Protein AF-A0A7S0A0I7-F1 (afdb_monomer_lite)

Foldseek 3Di:
DQCVVQLCCVPVVVQQAGEAEDAPVCQVNNVVSCVVSVNPNHYDYDYDQQLDADDVVVPADLEDEAEACQDDDPDPVRLVSNQVRVCNRQDFADNYEYEYEHECPDVVSVCCCVPPHPVQAPEPEDEPEPDDPDDDDDDDDDDDDDDDDDDDPHGYYYYYYYYDDDD

pLDDT: mean 80.56, std 23.1, range [27.84, 98.62]

Organism: NCBI:txid73915

Structure (mmCIF, N/CA/C/O backbone):
data_AF-A0A7S0A0I7-F1
#
_entry.id   AF-A0A7S0A0I7-F1
#
loop_
_atom_site.group_PDB
_atom_site.id
_atom_site.type_symbol
_atom_site.label_atom_id
_atom_site.label_alt_id
_atom_site.label_comp_id
_atom_site.label_asym_id
_atom_site.label_entity_id
_atom_site.label_seq_id
_atom_site.pdbx_PDB_ins_code
_atom_site.Cartn_x
_atom_site.Cartn_y
_atom_site.Cartn_z
_atom_site.occupancy
_atom_site.B_iso_or_equiv
_atom_site.auth_seq_id
_atom_site.auth_comp_id
_atom_site.auth_asym_id
_atom_site.auth_atom_id
_atom_site.pdbx_PDB_model_num
ATOM 1 N N . GLY A 1 1 ? -3.155 8.304 -3.159 1.00 92.81 1 GLY A N 1
ATOM 2 C CA . GLY A 1 1 ? -4.302 7.811 -3.929 1.00 92.81 1 GLY A CA 1
ATOM 3 C C . GLY A 1 1 ? -5.582 8.142 -3.191 1.00 92.81 1 GLY A C 1
ATOM 4 O O . GLY A 1 1 ? -5.546 8.873 -2.211 1.00 92.81 1 GLY A O 1
ATOM 5 N N . LEU A 1 2 ? -6.719 7.611 -3.648 1.00 97.06 2 LEU A N 1
ATOM 6 C CA . LEU A 1 2 ? -8.033 7.872 -3.034 1.00 97.06 2 LEU A CA 1
ATOM 7 C C . LEU A 1 2 ? -8.319 7.023 -1.782 1.00 97.06 2 LEU A C 1
ATOM 9 O O . LEU A 1 2 ? -9.281 7.292 -1.070 1.00 97.06 2 LEU A O 1
ATOM 13 N N . GLY A 1 3 ? -7.521 5.984 -1.524 1.00 97.19 3 GLY A N 1
ATOM 14 C CA . GLY A 1 3 ? -7.709 5.086 -0.380 1.00 97.19 3 GLY A CA 1
ATOM 15 C C . GLY A 1 3 ? -8.785 4.008 -0.564 1.00 97.19 3 GLY A C 1
ATOM 16 O O . GLY A 1 3 ? -9.065 3.276 0.378 1.00 97.19 3 GLY A O 1
ATOM 17 N N . VAL A 1 4 ? -9.357 3.866 -1.767 1.00 97.50 4 VAL A N 1
ATOM 18 C CA . VAL A 1 4 ? -10.472 2.942 -2.070 1.00 97.50 4 VAL A CA 1
ATOM 19 C C . VAL A 1 4 ? -10.198 1.514 -1.595 1.00 97.50 4 VAL A C 1
ATOM 21 O O . VAL A 1 4 ? -11.047 0.913 -0.949 1.00 97.50 4 VAL A O 1
ATOM 24 N N . VAL A 1 5 ? -9.003 0.984 -1.862 1.00 97.25 5 VAL A N 1
ATOM 25 C CA . VAL A 1 5 ? -8.638 -0.400 -1.519 1.00 97.25 5 VAL A CA 1
ATOM 26 C C . VAL A 1 5 ? -8.537 -0.602 -0.003 1.00 97.25 5 VAL A C 1
ATOM 28 O O . VAL A 1 5 ? -9.062 -1.579 0.523 1.00 97.25 5 VAL A O 1
ATOM 31 N N . GLY A 1 6 ? -7.938 0.349 0.721 1.00 98.06 6 GLY A N 1
ATOM 32 C CA . GLY A 1 6 ? -7.877 0.307 2.186 1.00 98.06 6 GLY A CA 1
ATOM 33 C C . GLY A 1 6 ? -9.255 0.463 2.837 1.00 98.06 6 GLY A C 1
ATOM 34 O O . GLY A 1 6 ? -9.577 -0.247 3.787 1.00 98.06 6 GLY A O 1
ATOM 35 N N . ILE A 1 7 ? -10.105 1.336 2.287 1.00 98.25 7 ILE A N 1
ATOM 36 C CA . ILE A 1 7 ? -11.500 1.503 2.724 1.00 98.25 7 ILE A CA 1
ATOM 37 C C . ILE A 1 7 ? -12.293 0.212 2.488 1.00 98.25 7 ILE A C 1
ATOM 39 O O . ILE A 1 7 ? -12.997 -0.250 3.384 1.00 98.25 7 ILE A O 1
ATOM 43 N N . ALA A 1 8 ? -12.144 -0.420 1.322 1.00 97.75 8 ALA A N 1
ATOM 44 C CA . ALA A 1 8 ? -12.784 -1.699 1.027 1.00 97.75 8 ALA A CA 1
ATOM 45 C C . ALA A 1 8 ? -12.320 -2.807 1.987 1.00 97.75 8 ALA A C 1
ATOM 47 O O . ALA A 1 8 ? -13.143 -3.592 2.458 1.00 97.75 8 ALA A O 1
ATOM 48 N N . ALA A 1 9 ? -11.035 -2.841 2.347 1.00 97.38 9 ALA A N 1
ATOM 49 C CA . ALA A 1 9 ? -10.517 -3.780 3.339 1.00 97.38 9 ALA A CA 1
ATOM 50 C C . ALA A 1 9 ? -11.118 -3.555 4.738 1.00 97.38 9 ALA A C 1
ATOM 52 O O . ALA A 1 9 ? -11.438 -4.523 5.429 1.00 97.38 9 ALA A O 1
ATOM 53 N N . ALA A 1 10 ? -11.336 -2.301 5.142 1.00 97.56 10 ALA A N 1
ATOM 54 C CA . ALA A 1 10 ? -12.012 -1.987 6.400 1.00 97.56 10 ALA A CA 1
ATOM 55 C C . ALA A 1 10 ? -13.486 -2.427 6.390 1.00 97.56 10 ALA A C 1
ATOM 57 O O . ALA A 1 10 ? -13.952 -3.053 7.340 1.00 97.56 10 ALA A O 1
ATOM 58 N N . VAL A 1 11 ? -14.214 -2.141 5.306 1.00 96.38 11 VAL A N 1
ATOM 59 C CA . VAL A 1 11 ? -15.662 -2.393 5.215 1.00 96.38 11 VAL A CA 1
ATOM 60 C C . VAL A 1 11 ? -15.973 -3.857 4.903 1.00 96.38 11 VAL A C 1
ATOM 62 O O . VAL A 1 11 ? -16.652 -4.534 5.673 1.00 96.38 11 VAL A O 1
ATOM 65 N N . ALA A 1 12 ? -15.494 -4.354 3.763 1.00 94.44 12 ALA A N 1
ATOM 66 C CA . ALA A 1 12 ? -15.811 -5.689 3.263 1.00 94.44 12 ALA A CA 1
ATOM 67 C C . ALA A 1 12 ? -14.875 -6.750 3.851 1.00 94.44 12 ALA A C 1
ATOM 69 O O . ALA A 1 12 ? -15.328 -7.820 4.256 1.00 94.44 12 ALA A O 1
ATOM 70 N N . GLY A 1 13 ? -13.582 -6.428 3.951 1.00 89.44 13 GLY A N 1
ATOM 71 C CA . GLY A 1 13 ? -12.575 -7.311 4.546 1.00 89.44 13 GLY A CA 1
ATOM 72 C C . GLY A 1 13 ? -12.646 -7.400 6.073 1.00 89.44 13 GLY A C 1
ATOM 73 O O . GLY A 1 13 ? -12.005 -8.272 6.654 1.00 89.44 13 GLY A O 1
ATOM 74 N N . ARG A 1 14 ? -13.430 -6.523 6.725 1.00 93.62 14 ARG A N 1
ATOM 75 C CA . ARG A 1 14 ? -13.570 -6.426 8.190 1.00 93.62 14 ARG A CA 1
ATOM 76 C C . ARG A 1 14 ? -12.221 -6.310 8.907 1.00 93.62 14 ARG A C 1
ATOM 78 O O . ARG A 1 14 ? -12.039 -6.867 9.991 1.00 93.62 14 ARG A O 1
ATOM 85 N N . ALA A 1 15 ? -11.267 -5.606 8.297 1.00 96.38 15 ALA A N 1
ATOM 86 C CA . ALA A 1 15 ? -9.969 -5.364 8.908 1.00 96.38 15 ALA A CA 1
ATOM 87 C C . ALA A 1 15 ? -10.141 -4.638 10.253 1.00 96.38 15 ALA A C 1
ATOM 89 O O . ALA A 1 15 ? -10.858 -3.643 10.343 1.00 96.38 15 ALA A O 1
ATOM 90 N N . ALA A 1 16 ? -9.471 -5.132 11.298 1.00 95.81 16 ALA A N 1
ATOM 91 C CA . ALA A 1 16 ? -9.554 -4.548 12.638 1.00 95.81 16 ALA A CA 1
ATOM 92 C C . ALA A 1 16 ? -8.961 -3.129 12.697 1.00 95.81 16 ALA A C 1
ATOM 94 O O . ALA A 1 16 ? -9.440 -2.283 13.450 1.00 95.81 16 ALA A O 1
ATOM 95 N N . SER A 1 17 ? -7.928 -2.870 11.894 1.00 97.81 17 SER A N 1
ATOM 96 C CA . SER A 1 17 ? -7.325 -1.555 11.703 1.00 97.81 17 SER A CA 1
ATOM 97 C C . SER A 1 17 ? -6.719 -1.447 10.304 1.00 97.81 17 SER A C 1
ATOM 99 O O . SER A 1 17 ? -6.288 -2.444 9.722 1.00 97.81 17 SER A O 1
ATOM 101 N N . VAL A 1 18 ? -6.697 -0.233 9.751 1.00 98.44 18 VAL A N 1
ATOM 102 C CA . VAL A 1 18 ? -6.109 0.057 8.437 1.00 98.44 18 VAL A CA 1
ATOM 103 C C . VAL A 1 18 ? -5.302 1.348 8.507 1.00 98.44 18 VAL A C 1
ATOM 105 O O . VAL A 1 18 ? -5.794 2.383 8.958 1.00 98.44 18 VAL A O 1
ATOM 108 N N . VAL A 1 19 ? -4.069 1.293 8.008 1.00 98.50 19 VAL A N 1
ATOM 109 C CA . VAL A 1 19 ? -3.233 2.472 7.772 1.00 98.50 19 VAL A CA 1
ATOM 110 C C . VAL A 1 19 ? -3.232 2.737 6.273 1.00 98.50 19 VAL A C 1
ATOM 112 O O . VAL A 1 19 ? -2.711 1.937 5.500 1.00 98.50 19 VAL A O 1
ATOM 115 N N . LEU A 1 20 ? -3.863 3.831 5.855 1.00 98.50 20 LEU A N 1
ATOM 116 C CA . LEU A 1 20 ? -3.852 4.271 4.466 1.00 98.50 20 LEU A CA 1
ATOM 117 C C . LEU A 1 20 ? -2.670 5.210 4.273 1.00 98.50 20 LEU A C 1
ATOM 119 O O . LEU A 1 20 ? -2.606 6.250 4.928 1.00 98.50 20 LEU A O 1
ATOM 123 N N . THR A 1 21 ? -1.759 4.845 3.376 1.00 98.50 21 THR A N 1
ATOM 124 C CA . THR A 1 21 ? -0.542 5.615 3.139 1.00 98.50 21 THR A CA 1
ATOM 125 C C . THR A 1 21 ? -0.496 6.207 1.744 1.00 98.50 21 THR A C 1
ATOM 127 O O . THR A 1 21 ? -0.993 5.621 0.781 1.00 98.50 21 THR A O 1
ATOM 130 N N . ASP A 1 22 ? 0.081 7.401 1.657 1.00 97.62 22 ASP A N 1
ATOM 131 C CA . ASP A 1 22 ? 0.508 8.029 0.412 1.00 97.62 22 ASP A CA 1
ATOM 132 C C . ASP A 1 22 ? 1.441 9.216 0.727 1.00 97.62 22 ASP A C 1
ATOM 134 O O . ASP A 1 22 ? 1.864 9.388 1.874 1.00 97.62 22 ASP A O 1
ATOM 138 N N . LYS A 1 23 ? 1.750 10.051 -0.268 1.00 95.56 23 LYS A N 1
ATOM 139 C CA . LYS A 1 23 ? 2.513 11.288 -0.081 1.00 95.56 23 LYS A CA 1
ATOM 140 C C . LYS A 1 23 ? 1.746 12.316 0.759 1.00 95.56 23 LYS A C 1
ATOM 142 O O . LYS A 1 23 ? 0.521 12.246 0.892 1.00 95.56 23 LYS A O 1
ATOM 147 N N . GLU A 1 24 ? 2.469 13.294 1.300 1.00 96.94 24 GLU A N 1
ATOM 148 C CA . GLU A 1 24 ? 1.912 14.325 2.187 1.00 96.94 24 GLU A CA 1
ATOM 149 C C . GLU A 1 24 ? 0.754 15.097 1.529 1.00 96.94 24 GLU A C 1
ATOM 151 O O . GLU A 1 24 ? -0.281 15.335 2.152 1.00 96.94 24 GLU A O 1
ATOM 156 N N . GLU A 1 25 ? 0.861 15.415 0.235 1.00 97.38 25 GLU A N 1
ATOM 157 C CA . GLU A 1 25 ? -0.176 16.146 -0.500 1.00 97.38 25 GLU A CA 1
ATOM 158 C C . GLU A 1 25 ? -1.519 15.401 -0.587 1.00 97.38 25 GLU A C 1
ATOM 160 O O . GLU A 1 25 ? -2.565 16.021 -0.790 1.00 97.38 25 GLU A O 1
ATOM 165 N N . MET A 1 26 ? -1.518 14.079 -0.396 1.00 97.94 26 MET A N 1
ATOM 166 C CA . MET A 1 26 ? -2.721 13.249 -0.454 1.00 97.94 26 MET A CA 1
ATOM 167 C C . MET A 1 26 ? -3.411 13.094 0.905 1.00 97.94 26 MET A C 1
ATOM 169 O O . MET A 1 26 ? -4.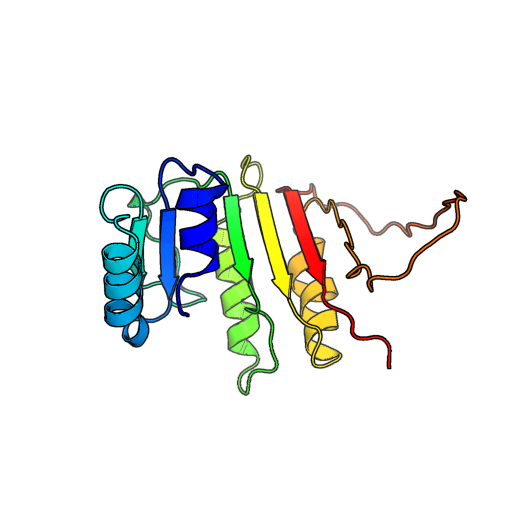556 12.637 0.956 1.00 97.94 26 MET A O 1
ATOM 173 N N . GLN A 1 27 ? -2.767 13.496 2.004 1.00 98.12 27 GLN A N 1
ATOM 174 C CA . GLN A 1 27 ? -3.296 13.308 3.357 1.00 98.12 27 GLN A CA 1
ATOM 175 C C . GLN A 1 27 ? -4.657 13.983 3.590 1.00 98.12 27 GLN A C 1
ATOM 177 O O . GLN A 1 27 ? -5.539 13.332 4.160 1.00 98.12 27 GLN A O 1
ATOM 182 N N . PRO A 1 28 ? -4.916 15.230 3.131 1.00 98.25 28 PRO A N 1
ATOM 183 C CA . PRO A 1 28 ? -6.240 15.839 3.276 1.00 98.25 28 PRO A CA 1
ATOM 184 C C . PRO A 1 28 ? -7.343 15.022 2.591 1.00 98.25 28 PRO A C 1
ATOM 186 O O . PRO A 1 28 ? -8.437 14.872 3.136 1.00 98.25 28 PRO A O 1
ATOM 189 N N . LEU A 1 29 ? -7.047 14.448 1.421 1.00 98.38 29 LEU A N 1
ATOM 190 C CA . LEU A 1 29 ? -8.002 13.649 0.658 1.00 98.38 29 LEU A CA 1
ATOM 191 C C . LEU A 1 29 ? -8.269 12.293 1.318 1.00 98.38 29 LEU A C 1
ATOM 193 O O . LEU A 1 29 ? -9.423 11.883 1.425 1.00 98.38 29 LEU A O 1
ATOM 197 N N . LEU A 1 30 ? -7.223 11.615 1.800 1.00 98.56 30 LEU A N 1
ATOM 198 C CA . LEU A 1 30 ? -7.365 10.352 2.526 1.00 98.56 30 LEU A CA 1
ATOM 199 C C . LEU A 1 30 ? -8.211 10.529 3.790 1.00 98.56 30 LEU A C 1
ATOM 201 O O . LEU A 1 30 ? -9.170 9.783 3.987 1.00 98.56 30 LEU A O 1
ATOM 205 N N . ARG A 1 31 ? -7.914 11.548 4.609 1.00 98.56 31 ARG A N 1
ATOM 206 C CA . ARG A 1 31 ? -8.695 11.863 5.819 1.00 98.56 31 ARG A CA 1
ATOM 207 C C . ARG A 1 31 ? -10.157 12.133 5.478 1.00 98.56 31 ARG A C 1
ATOM 209 O O . ARG A 1 31 ? -11.044 11.535 6.084 1.00 98.56 31 ARG A O 1
ATOM 216 N N . ARG A 1 32 ? -10.415 12.936 4.440 1.00 98.44 32 ARG A N 1
ATOM 217 C CA . ARG A 1 32 ? -11.781 13.218 3.986 1.00 98.44 32 ARG A CA 1
ATOM 218 C C . ARG A 1 32 ? -12.528 11.953 3.559 1.00 98.44 32 ARG A C 1
ATOM 220 O O . ARG A 1 32 ? -13.697 11.792 3.901 1.00 98.44 32 ARG A O 1
ATOM 227 N N . ASN A 1 33 ? -11.876 11.050 2.832 1.00 98.62 33 ASN A N 1
ATOM 228 C CA . ASN A 1 33 ? -12.507 9.809 2.384 1.00 98.62 33 ASN A CA 1
ATOM 229 C C . ASN A 1 33 ? -12.774 8.842 3.547 1.00 98.62 33 ASN A C 1
ATOM 231 O O . ASN A 1 33 ? -13.816 8.190 3.556 1.00 98.62 33 ASN A O 1
ATOM 235 N N . ILE A 1 34 ? -11.894 8.786 4.551 1.00 98.62 34 ILE A N 1
ATOM 236 C CA . ILE A 1 34 ? -12.129 8.027 5.791 1.00 98.62 34 ILE A CA 1
ATOM 237 C C . ILE A 1 34 ? -13.377 8.553 6.515 1.00 98.62 34 ILE A C 1
ATOM 239 O O . ILE A 1 34 ? -14.251 7.770 6.888 1.00 98.62 34 ILE A O 1
ATOM 243 N N . GLU A 1 35 ? -13.487 9.874 6.677 1.00 98.38 35 GLU A N 1
ATOM 244 C CA . GLU A 1 35 ? -14.637 10.521 7.320 1.00 98.38 35 GLU A CA 1
ATOM 245 C C . GLU A 1 35 ? -15.946 10.261 6.570 1.00 98.38 35 GLU A C 1
ATOM 247 O O . GLU A 1 35 ? -16.942 9.891 7.188 1.00 98.38 35 GLU A O 1
ATOM 252 N N . LEU A 1 36 ? -15.943 10.412 5.240 1.00 98.25 36 LEU A N 1
ATOM 253 C CA . LEU A 1 36 ? -17.122 10.187 4.396 1.00 98.25 36 LEU A CA 1
ATOM 254 C C . LEU A 1 36 ? -17.663 8.755 4.490 1.00 98.25 36 LEU A C 1
ATOM 256 O O . LEU A 1 36 ? -18.853 8.545 4.273 1.00 98.25 36 LEU A O 1
ATOM 260 N N . ASN A 1 37 ? -16.808 7.789 4.828 1.00 98.19 37 ASN A N 1
ATOM 261 C CA . ASN A 1 37 ? -17.190 6.391 5.018 1.00 98.19 37 ASN A CA 1
ATOM 262 C C . ASN A 1 37 ? -17.431 6.026 6.496 1.00 98.19 37 ASN A C 1
ATOM 264 O O . ASN A 1 37 ? -17.721 4.872 6.795 1.00 98.19 37 ASN A O 1
ATOM 268 N N . GLY A 1 38 ? -17.320 6.980 7.431 1.00 97.81 38 GLY A N 1
ATOM 269 C CA . GLY A 1 38 ? -17.532 6.735 8.861 1.00 97.81 38 GLY A CA 1
ATOM 270 C C . GLY A 1 38 ? -16.466 5.845 9.509 1.00 97.81 38 GLY A C 1
ATOM 271 O O . GLY A 1 38 ? -16.749 5.170 10.495 1.00 97.81 38 GLY A O 1
ATOM 272 N N . LEU A 1 39 ? -15.243 5.825 8.967 1.00 98.38 39 LEU A N 1
ATOM 273 C CA . LEU A 1 39 ? -14.200 4.859 9.335 1.00 98.38 39 LEU A CA 1
ATOM 274 C C . LEU A 1 39 ? -13.117 5.411 10.270 1.00 98.38 39 LEU A C 1
ATOM 276 O O . LEU A 1 39 ? -12.105 4.750 10.466 1.00 98.38 39 LEU A O 1
ATOM 280 N N . ALA A 1 40 ? -13.298 6.583 10.881 1.00 96.69 40 ALA A N 1
ATOM 281 C CA . ALA A 1 40 ? -12.268 7.210 11.724 1.00 96.69 40 ALA A CA 1
ATOM 282 C C . ALA A 1 40 ? -11.821 6.354 12.934 1.00 96.69 40 ALA A C 1
ATOM 284 O O . ALA A 1 40 ? -10.734 6.563 13.463 1.00 96.69 40 ALA A O 1
ATOM 285 N N . GLY A 1 41 ? -12.640 5.386 13.372 1.00 96.44 41 GLY A N 1
ATOM 286 C CA . GLY A 1 41 ? -12.282 4.433 14.432 1.00 96.44 41 GLY A CA 1
ATOM 287 C C . GLY A 1 41 ? -11.467 3.218 13.966 1.00 96.44 41 GLY A C 1
ATOM 288 O O . GLY A 1 41 ? -10.889 2.526 14.797 1.00 96.44 41 GLY A O 1
ATOM 289 N N . THR A 1 42 ? -11.412 2.953 12.659 1.00 97.88 42 THR A N 1
ATOM 290 C CA . THR A 1 42 ? -10.764 1.764 12.071 1.00 97.88 42 THR A CA 1
ATOM 291 C C . THR A 1 42 ? -9.615 2.145 11.142 1.00 97.88 42 THR A C 1
ATOM 293 O O . THR A 1 42 ? -8.603 1.451 11.073 1.00 97.88 42 THR A O 1
ATOM 296 N N . CYS A 1 43 ? -9.754 3.256 10.426 1.00 98.50 43 CYS A N 1
ATOM 297 C CA . CYS A 1 43 ? -8.808 3.737 9.438 1.00 98.50 43 CYS A CA 1
ATOM 298 C C . CYS A 1 43 ? -8.116 5.009 9.921 1.00 98.50 43 CYS A C 1
ATOM 300 O O . CYS A 1 43 ? -8.768 5.932 10.410 1.00 98.50 43 CYS A O 1
ATOM 302 N N . ARG A 1 44 ? -6.809 5.101 9.674 1.00 98.19 44 ARG A N 1
ATOM 303 C CA . ARG A 1 44 ? -6.053 6.355 9.769 1.00 98.19 44 ARG A CA 1
ATOM 304 C C . ARG A 1 44 ? -5.260 6.609 8.493 1.00 98.19 44 ARG A C 1
ATOM 306 O O . ARG A 1 44 ? -4.870 5.662 7.812 1.00 98.19 44 ARG A O 1
ATOM 313 N N . ALA A 1 45 ? -5.050 7.883 8.183 1.00 98.44 45 ALA A N 1
ATOM 314 C CA . ALA A 1 45 ? -4.209 8.322 7.077 1.00 98.44 45 ALA A CA 1
ATOM 315 C C . ALA A 1 45 ? -2.836 8.730 7.619 1.00 98.44 45 ALA A C 1
ATOM 317 O O . ALA A 1 45 ? -2.774 9.533 8.553 1.00 98.44 45 ALA A O 1
ATOM 318 N N . GLU A 1 46 ? -1.777 8.173 7.041 1.00 98.12 46 GLU A N 1
ATOM 319 C CA . GLU A 1 46 ? -0.388 8.448 7.410 1.00 98.12 46 GLU A CA 1
ATOM 320 C C . GLU A 1 46 ? 0.452 8.720 6.161 1.00 98.12 46 GLU A C 1
ATOM 322 O O . GLU A 1 46 ? 0.164 8.208 5.074 1.00 98.12 46 GLU A O 1
ATOM 327 N N . THR A 1 47 ? 1.516 9.503 6.304 1.00 97.88 47 THR A N 1
ATOM 328 C CA . THR A 1 47 ? 2.447 9.761 5.199 1.00 97.88 47 THR A CA 1
ATOM 329 C C . THR A 1 47 ? 3.479 8.640 5.101 1.00 97.88 47 THR A C 1
ATOM 331 O O . THR A 1 47 ? 4.110 8.279 6.092 1.00 97.88 47 THR A O 1
ATOM 334 N N . LEU A 1 48 ? 3.669 8.097 3.895 1.00 97.56 48 LEU A N 1
ATOM 335 C CA . LEU A 1 48 ? 4.753 7.163 3.583 1.00 97.56 48 LEU A CA 1
ATOM 336 C C . LEU A 1 48 ? 5.292 7.450 2.187 1.00 97.56 48 LEU A C 1
ATOM 338 O O . LEU A 1 48 ? 4.688 7.084 1.179 1.00 97.56 48 LEU A O 1
ATOM 342 N N . GLU A 1 49 ? 6.457 8.080 2.133 1.00 95.38 49 GLU A N 1
ATOM 343 C CA . GLU A 1 49 ? 7.224 8.153 0.897 1.00 95.38 49 GLU A CA 1
ATOM 344 C C . GLU A 1 49 ? 7.911 6.811 0.643 1.00 95.38 49 GLU A C 1
ATOM 346 O O . GLU A 1 49 ? 8.552 6.247 1.534 1.00 95.38 49 GLU A O 1
ATOM 351 N N . TRP A 1 50 ? 7.808 6.297 -0.580 1.00 96.38 50 TRP A N 1
ATOM 352 C CA . TRP A 1 50 ? 8.525 5.082 -0.953 1.00 96.38 50 TRP A CA 1
ATOM 353 C C . TRP A 1 50 ? 10.039 5.263 -0.809 1.00 96.38 50 TRP A C 1
ATOM 355 O O . TRP A 1 50 ? 10.582 6.341 -1.048 1.00 96.38 50 TRP A O 1
ATOM 365 N N . GLY A 1 51 ? 10.723 4.197 -0.400 1.00 95.06 51 GLY A N 1
ATOM 366 C CA . GLY A 1 51 ? 12.147 4.205 -0.062 1.00 95.06 51 GLY A CA 1
ATOM 367 C C . GLY A 1 51 ? 12.456 4.764 1.330 1.00 95.06 51 GLY A C 1
ATOM 368 O O . GLY A 1 51 ? 13.610 4.722 1.758 1.00 95.06 51 GLY A O 1
ATOM 369 N N . ARG A 1 52 ? 11.456 5.263 2.069 1.00 94.56 52 ARG A N 1
ATOM 370 C CA . ARG A 1 52 ? 11.591 5.573 3.498 1.00 94.56 52 ARG A 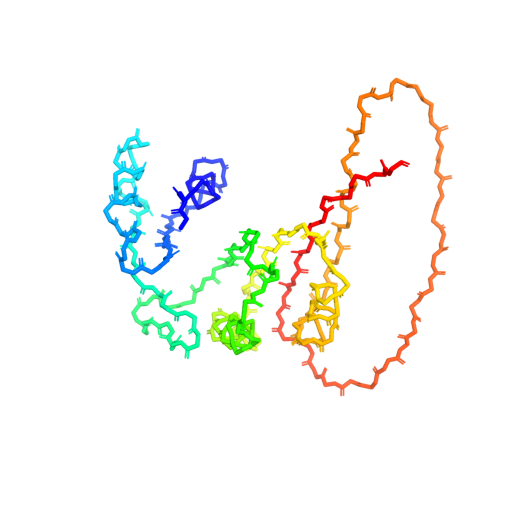CA 1
ATOM 371 C C . ARG A 1 52 ? 11.151 4.374 4.345 1.00 94.56 52 ARG A C 1
ATOM 373 O O . ARG A 1 52 ? 10.220 3.664 3.956 1.00 94.56 52 ARG A O 1
ATOM 380 N N . PRO A 1 53 ? 11.802 4.137 5.499 1.00 91.94 53 PRO A N 1
ATOM 381 C CA . PRO A 1 53 ? 11.374 3.088 6.413 1.00 91.94 53 PRO A CA 1
ATOM 382 C C . PRO A 1 53 ? 9.988 3.418 6.991 1.00 91.94 53 PRO A C 1
ATOM 384 O O . PRO A 1 53 ? 9.737 4.582 7.321 1.00 91.94 53 PRO A O 1
ATOM 387 N N . PRO A 1 54 ? 9.094 2.423 7.137 1.00 94.62 54 PRO A N 1
ATOM 388 C CA . PRO A 1 54 ? 7.826 2.631 7.818 1.00 94.62 54 PRO A CA 1
ATOM 389 C C . PRO A 1 54 ? 8.063 2.971 9.303 1.00 94.62 54 PRO A C 1
ATOM 391 O O . PRO A 1 54 ? 9.017 2.460 9.901 1.00 94.62 54 PRO A O 1
ATOM 394 N N . PRO A 1 55 ? 7.213 3.811 9.918 1.00 95.19 55 PRO A N 1
ATOM 395 C CA . PRO A 1 55 ? 7.280 4.107 11.344 1.00 95.19 55 PRO A CA 1
ATOM 396 C C . PRO A 1 55 ? 7.202 2.839 12.207 1.00 95.19 55 PRO A C 1
ATOM 398 O O . PRO A 1 55 ? 6.360 1.965 11.989 1.00 95.19 55 PRO A O 1
ATOM 401 N N . ALA A 1 56 ? 8.083 2.735 13.204 1.00 92.62 56 ALA A N 1
ATOM 402 C CA . ALA A 1 56 ? 8.216 1.537 14.037 1.00 92.62 56 ALA A CA 1
ATOM 403 C C . ALA A 1 56 ? 6.951 1.246 14.866 1.00 92.62 56 ALA A C 1
ATOM 405 O O . ALA A 1 56 ? 6.632 0.093 15.151 1.00 92.62 56 ALA A O 1
ATOM 406 N N . GLU A 1 57 ? 6.201 2.288 15.222 1.00 94.88 57 GLU A N 1
ATOM 407 C CA . GLU A 1 57 ? 4.947 2.223 15.971 1.00 94.88 57 GLU A CA 1
ATOM 408 C C . GLU A 1 57 ? 3.802 1.538 15.213 1.00 94.88 57 GLU A C 1
ATOM 410 O O . GLU A 1 57 ? 2.782 1.204 15.817 1.00 94.88 57 GLU A O 1
ATOM 415 N N . TRP A 1 58 ? 3.939 1.311 13.904 1.00 94.75 58 TRP A N 1
ATOM 416 C CA . TRP A 1 58 ? 2.942 0.562 13.140 1.00 94.75 58 TRP A CA 1
ATOM 417 C C . TRP A 1 58 ? 2.947 -0.930 13.476 1.00 94.75 58 TRP A C 1
ATOM 419 O O . TRP A 1 58 ? 1.909 -1.579 13.349 1.00 94.75 58 TRP A O 1
ATOM 429 N N . GLY A 1 59 ? 4.080 -1.464 13.943 1.00 92.31 59 GLY A N 1
ATOM 430 C CA . GLY A 1 59 ? 4.247 -2.894 14.171 1.00 92.31 59 GLY A CA 1
ATOM 431 C C . GLY A 1 59 ? 4.179 -3.707 12.874 1.00 92.31 59 GLY A C 1
ATOM 432 O O . GLY A 1 59 ? 4.524 -3.222 11.798 1.00 92.31 59 GLY A O 1
ATOM 433 N N . ALA A 1 60 ? 3.759 -4.968 12.986 1.00 93.00 60 ALA A N 1
ATOM 434 C CA . ALA A 1 60 ? 3.606 -5.868 11.846 1.00 93.00 60 ALA A CA 1
ATOM 435 C C . ALA A 1 60 ? 2.170 -5.850 11.304 1.00 93.00 60 ALA A C 1
ATOM 437 O O . ALA A 1 60 ? 1.204 -5.824 12.070 1.00 93.00 60 ALA A O 1
ATOM 438 N N . PHE A 1 61 ? 2.034 -5.937 9.982 1.00 95.69 61 PHE A N 1
ATOM 439 C CA . PHE A 1 61 ? 0.742 -6.043 9.309 1.00 95.69 61 PHE A CA 1
ATOM 440 C C . PHE A 1 61 ? 0.426 -7.494 8.957 1.00 95.69 61 PHE A C 1
ATOM 442 O O . PHE A 1 61 ? 1.298 -8.233 8.526 1.00 95.69 61 PHE A O 1
ATOM 449 N N . GLY A 1 62 ? -0.840 -7.900 9.075 1.00 95.12 62 GLY A N 1
ATOM 450 C CA . GLY A 1 62 ? -1.276 -9.187 8.520 1.00 95.12 62 GLY A CA 1
ATOM 451 C C . GLY A 1 62 ? -1.358 -9.165 6.991 1.00 95.12 62 GLY A C 1
ATOM 452 O O . GLY A 1 62 ? -1.125 -10.177 6.340 1.00 95.12 62 GLY A O 1
ATOM 453 N N . VAL A 1 63 ? -1.675 -8.005 6.410 1.00 95.81 63 VAL A N 1
ATOM 454 C CA . VAL A 1 63 ? -1.846 -7.828 4.965 1.00 95.81 63 VAL A CA 1
ATOM 455 C C . VAL A 1 63 ? -1.288 -6.473 4.538 1.00 95.81 63 VAL A C 1
ATOM 457 O O . VAL A 1 63 ? -1.560 -5.461 5.184 1.00 95.81 63 VAL A O 1
ATOM 460 N N . VAL A 1 64 ? -0.558 -6.454 3.425 1.00 97.31 64 VAL A N 1
ATOM 461 C CA . VAL A 1 64 ? -0.137 -5.247 2.708 1.00 97.31 64 VAL A CA 1
ATOM 462 C C . VAL A 1 64 ? -0.880 -5.211 1.378 1.00 97.31 64 VAL A C 1
ATOM 464 O O . VAL A 1 64 ? -0.820 -6.164 0.605 1.00 97.31 64 VAL A O 1
ATOM 467 N N . LEU A 1 65 ? -1.601 -4.120 1.118 1.00 97.38 65 LEU A N 1
ATOM 468 C CA . LEU A 1 65 ? -2.377 -3.928 -0.108 1.00 97.38 65 LEU A CA 1
ATOM 469 C C . LEU A 1 65 ? -1.681 -2.903 -0.999 1.00 97.38 65 LEU A C 1
ATOM 471 O O . LEU A 1 65 ? -1.425 -1.778 -0.571 1.00 97.38 65 LEU A O 1
ATOM 475 N N . ALA A 1 66 ? -1.426 -3.274 -2.246 1.00 96.44 66 ALA A N 1
ATOM 476 C CA . ALA A 1 66 ? -0.802 -2.416 -3.237 1.00 96.44 66 ALA A CA 1
ATOM 477 C C . ALA A 1 66 ? -1.607 -2.497 -4.538 1.00 96.44 66 ALA A C 1
ATOM 479 O O . ALA A 1 66 ? -1.776 -3.572 -5.104 1.00 96.44 66 ALA A O 1
ATOM 480 N N . ALA A 1 67 ? -2.142 -1.371 -5.003 1.00 95.88 67 ALA A N 1
ATOM 481 C CA . ALA A 1 67 ? -2.992 -1.335 -6.188 1.00 95.88 67 ALA A CA 1
ATOM 482 C C . ALA A 1 67 ? -2.503 -0.272 -7.163 1.00 95.88 67 ALA A C 1
ATOM 484 O O . ALA A 1 67 ? -2.436 0.905 -6.811 1.00 95.88 67 ALA A O 1
ATOM 485 N N . ASP A 1 68 ? -2.171 -0.711 -8.375 1.00 92.94 68 ASP A N 1
ATOM 486 C CA . ASP A 1 68 ? -1.698 0.124 -9.479 1.00 92.94 68 ASP A CA 1
ATOM 487 C C . ASP A 1 68 ? -0.478 0.993 -9.110 1.00 92.94 68 ASP A C 1
ATOM 489 O O . ASP A 1 68 ? -0.303 2.118 -9.573 1.00 92.94 68 ASP A O 1
ATOM 493 N N . VAL A 1 69 ? 0.390 0.444 -8.253 1.00 94.31 69 VAL A N 1
ATOM 494 C CA . VAL A 1 69 ? 1.622 1.100 -7.783 1.00 94.31 69 VAL A CA 1
ATOM 495 C C . VAL A 1 69 ? 2.821 0.867 -8.705 1.00 94.31 69 VAL A C 1
ATOM 497 O O . VAL A 1 69 ? 3.807 1.591 -8.605 1.00 94.31 69 VAL A O 1
ATOM 500 N N . ILE A 1 70 ? 2.731 -0.114 -9.609 1.00 93.25 70 ILE A N 1
ATOM 501 C CA . ILE A 1 70 ? 3.704 -0.355 -10.679 1.00 93.25 70 ILE A CA 1
ATOM 502 C C . ILE A 1 70 ? 3.147 0.287 -11.945 1.00 93.25 70 ILE A C 1
ATOM 504 O O . ILE A 1 70 ? 2.075 -0.091 -12.422 1.00 93.25 70 ILE A O 1
ATOM 508 N N . TYR A 1 71 ? 3.849 1.294 -12.447 1.00 89.50 71 TYR A N 1
ATOM 509 C CA . TYR A 1 71 ? 3.488 2.017 -13.657 1.00 89.50 71 TYR A CA 1
ATOM 510 C C . TYR A 1 71 ? 4.740 2.652 -14.271 1.00 89.50 71 TYR A C 1
ATOM 512 O O . TYR A 1 71 ? 5.722 2.868 -13.552 1.00 89.50 71 TYR A O 1
ATOM 520 N N . PRO A 1 72 ? 4.695 3.049 -15.556 1.00 84.31 72 PRO A N 1
ATOM 521 C CA . PRO A 1 72 ? 5.799 3.752 -16.190 1.00 84.31 72 PRO A CA 1
ATOM 522 C C . PRO A 1 72 ? 6.108 5.066 -15.465 1.00 84.31 72 PRO A C 1
ATOM 524 O O . PRO A 1 72 ? 5.336 6.031 -15.514 1.00 84.31 72 PRO A O 1
ATOM 527 N N . THR A 1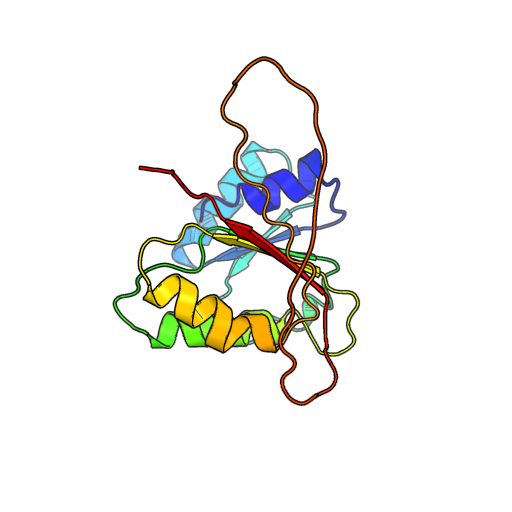 73 ? 7.248 5.117 -14.781 1.00 78.69 73 THR A N 1
ATOM 528 C CA . THR A 1 73 ? 7.731 6.319 -14.100 1.00 78.69 73 THR A CA 1
ATOM 529 C C . THR A 1 73 ? 8.752 7.044 -14.974 1.00 78.69 73 THR A C 1
ATOM 531 O O . THR A 1 73 ? 9.471 6.445 -15.769 1.00 78.69 73 THR A O 1
ATOM 534 N N . LYS A 1 74 ? 8.854 8.370 -14.819 1.00 74.88 74 LYS A N 1
ATOM 535 C CA . LYS A 1 74 ? 9.954 9.140 -15.435 1.00 74.88 74 LYS A CA 1
ATOM 536 C C . LYS A 1 74 ? 11.299 8.884 -14.751 1.00 74.88 74 LYS A C 1
ATOM 538 O O . LYS A 1 74 ? 12.337 9.191 -15.324 1.00 74.88 74 LYS A O 1
ATOM 543 N N . ASP A 1 75 ? 11.252 8.376 -13.523 1.00 83.06 75 ASP A N 1
ATOM 544 C CA . ASP A 1 75 ? 12.407 8.093 -12.684 1.00 83.06 75 ASP A CA 1
ATOM 545 C C . ASP A 1 75 ? 12.374 6.616 -12.248 1.00 83.06 75 ASP A C 1
ATOM 547 O O . ASP A 1 75 ? 11.508 6.241 -11.445 1.00 83.06 75 ASP A O 1
ATOM 551 N N . PRO A 1 76 ? 13.283 5.764 -12.757 1.00 77.00 76 PRO A N 1
ATOM 552 C CA . PRO A 1 76 ? 13.329 4.347 -12.400 1.00 77.00 76 PRO A CA 1
ATOM 553 C C . PRO A 1 76 ? 13.628 4.116 -10.909 1.00 77.00 76 PRO A C 1
ATOM 555 O O . PRO A 1 76 ? 13.289 3.060 -10.373 1.00 77.00 76 PRO A O 1
ATOM 558 N N . VAL A 1 77 ? 14.186 5.107 -10.201 1.00 89.62 77 VAL A N 1
ATOM 559 C CA . VAL A 1 77 ? 14.432 5.024 -8.753 1.00 89.62 77 VAL A CA 1
ATOM 560 C C . VAL A 1 77 ? 13.122 4.900 -7.972 1.00 89.62 77 VAL A C 1
ATOM 562 O O . VAL A 1 77 ? 13.106 4.271 -6.917 1.00 89.62 77 VAL A O 1
ATOM 565 N N . CYS A 1 78 ? 12.000 5.412 -8.491 1.00 91.50 78 CYS A N 1
ATOM 566 C CA . CYS A 1 78 ? 10.702 5.297 -7.821 1.00 91.50 78 CYS A CA 1
ATOM 567 C C . CYS A 1 78 ? 10.249 3.841 -7.632 1.00 91.50 78 CYS A C 1
ATOM 569 O O . CYS A 1 78 ? 9.726 3.508 -6.570 1.00 91.50 78 CYS A O 1
ATOM 571 N N . LEU A 1 79 ? 10.455 2.971 -8.628 1.00 93.25 79 LEU A N 1
ATOM 572 C CA . LEU A 1 79 ? 10.060 1.561 -8.529 1.00 93.25 79 LEU A CA 1
ATOM 573 C C . LEU A 1 79 ? 10.986 0.787 -7.581 1.00 93.25 79 LEU A C 1
ATOM 575 O O . LEU A 1 79 ? 10.518 -0.020 -6.782 1.00 93.25 79 LEU A O 1
ATOM 579 N N . LEU A 1 80 ? 12.286 1.097 -7.579 1.00 94.38 80 LEU A N 1
ATOM 580 C CA . LEU A 1 80 ? 13.212 0.545 -6.584 1.00 94.38 80 LEU A CA 1
ATOM 581 C C . LEU A 1 80 ? 12.846 0.999 -5.164 1.00 94.38 80 LEU A C 1
ATOM 583 O O . LEU A 1 80 ? 12.834 0.193 -4.242 1.00 94.38 80 LEU A O 1
ATOM 587 N N . ALA A 1 81 ? 12.470 2.265 -4.986 1.00 96.12 81 ALA A N 1
ATOM 588 C CA . ALA A 1 81 ? 12.005 2.782 -3.705 1.00 96.12 81 ALA A CA 1
ATOM 589 C C . ALA A 1 81 ? 10.724 2.068 -3.228 1.00 96.12 81 ALA A C 1
ATOM 591 O O . ALA A 1 81 ? 10.610 1.728 -2.050 1.00 96.12 81 ALA A O 1
ATOM 592 N N . LEU A 1 82 ? 9.783 1.786 -4.139 1.00 96.06 82 LEU A N 1
ATOM 593 C CA . LEU A 1 82 ? 8.601 0.970 -3.847 1.00 96.06 82 LEU A CA 1
ATOM 594 C C . LEU A 1 82 ? 8.997 -0.439 -3.386 1.00 96.06 82 LEU A C 1
ATOM 596 O O . LEU A 1 82 ? 8.471 -0.909 -2.378 1.00 96.06 82 LEU A O 1
ATOM 600 N N . ARG A 1 83 ? 9.933 -1.095 -4.088 1.00 95.00 83 ARG A N 1
ATOM 601 C CA . ARG A 1 83 ? 10.456 -2.420 -3.714 1.00 95.00 83 ARG A CA 1
ATOM 602 C C . ARG A 1 83 ? 10.978 -2.420 -2.278 1.00 95.00 83 ARG A C 1
ATOM 604 O O . ARG A 1 83 ? 10.549 -3.249 -1.480 1.00 95.00 83 ARG A O 1
ATOM 611 N N . GLU A 1 84 ? 11.840 -1.463 -1.933 1.00 96.06 84 GLU A N 1
ATOM 612 C CA . GLU A 1 84 ? 12.404 -1.362 -0.581 1.00 96.06 84 GLU A CA 1
ATOM 613 C C . GLU A 1 84 ? 11.322 -1.151 0.485 1.00 96.06 84 GLU A C 1
ATOM 615 O O . GLU A 1 84 ? 11.357 -1.771 1.548 1.00 96.06 84 GLU A O 1
ATOM 620 N N . THR A 1 85 ? 10.311 -0.327 0.198 1.00 97.31 85 THR A N 1
ATOM 621 C CA . THR A 1 85 ? 9.174 -0.146 1.108 1.00 97.31 85 THR A CA 1
ATOM 622 C C . THR A 1 85 ? 8.376 -1.438 1.290 1.00 97.31 85 THR A C 1
ATOM 624 O O . THR A 1 85 ? 8.013 -1.770 2.419 1.00 97.31 85 THR A O 1
ATOM 627 N N . LEU A 1 86 ? 8.125 -2.198 0.220 1.00 96.19 86 LEU A N 1
ATOM 628 C CA . LEU A 1 86 ? 7.424 -3.481 0.312 1.00 96.19 86 LEU A CA 1
ATOM 629 C C . LEU A 1 86 ? 8.224 -4.507 1.124 1.00 96.19 86 LEU A C 1
ATOM 631 O O . LEU A 1 86 ? 7.632 -5.198 1.950 1.00 96.19 86 LEU A O 1
ATOM 635 N N . PHE A 1 87 ? 9.549 -4.567 0.967 1.00 94.81 87 PHE A N 1
ATOM 636 C CA . PHE A 1 87 ? 10.411 -5.438 1.776 1.00 94.81 87 PHE A CA 1
ATOM 637 C C . PHE A 1 87 ? 10.433 -5.037 3.253 1.00 94.81 87 PHE A C 1
ATOM 639 O O . PHE A 1 87 ? 10.381 -5.904 4.124 1.00 94.81 87 PHE A O 1
ATOM 646 N N . ALA A 1 88 ? 10.442 -3.736 3.549 1.00 95.12 88 ALA A N 1
ATOM 647 C CA . ALA A 1 88 ? 10.387 -3.248 4.924 1.00 95.12 88 ALA A CA 1
ATOM 648 C C . ALA A 1 88 ? 9.045 -3.559 5.614 1.00 95.12 88 ALA A C 1
ATOM 650 O O . ALA A 1 88 ? 9.012 -3.782 6.822 1.00 95.12 88 ALA A O 1
ATOM 651 N N . LEU A 1 89 ? 7.943 -3.592 4.857 1.00 95.38 89 LEU A N 1
ATOM 652 C CA . LEU A 1 89 ? 6.613 -3.951 5.364 1.00 95.38 89 LEU A CA 1
ATOM 653 C C . LEU A 1 89 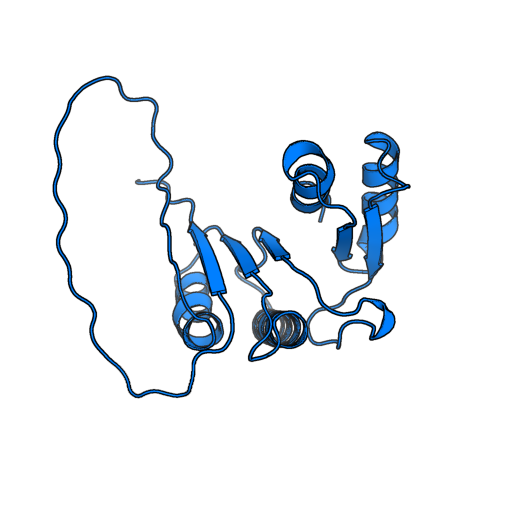? 6.384 -5.474 5.428 1.00 95.38 89 LEU A C 1
ATOM 655 O O . LEU A 1 89 ? 5.613 -5.948 6.263 1.00 95.38 89 LEU A O 1
ATOM 659 N N . CYS A 1 90 ? 7.047 -6.243 4.561 1.00 93.75 90 CYS A N 1
ATOM 660 C CA . CYS A 1 90 ? 6.875 -7.690 4.410 1.00 93.75 90 CYS A CA 1
ATOM 661 C C . CYS A 1 90 ? 8.129 -8.450 4.858 1.00 93.75 90 CYS A C 1
ATOM 663 O O . CYS A 1 90 ? 8.776 -9.126 4.055 1.00 93.75 90 CYS A O 1
ATOM 665 N N . LEU A 1 91 ? 8.478 -8.328 6.141 1.00 88.94 91 LEU A N 1
ATOM 666 C CA . LEU A 1 91 ? 9.719 -8.885 6.677 1.00 88.94 91 LEU A CA 1
ATOM 667 C C . LEU A 1 91 ? 9.827 -10.412 6.482 1.00 88.94 91 LEU A C 1
ATOM 669 O O . LEU A 1 91 ? 8.840 -11.122 6.697 1.00 88.94 91 LEU A O 1
ATOM 673 N N . PRO A 1 92 ? 11.032 -10.928 6.179 1.00 85.44 92 PRO A N 1
ATOM 674 C CA . PRO A 1 92 ? 11.345 -12.353 6.197 1.00 85.44 92 PRO A CA 1
ATOM 675 C C . PRO A 1 92 ? 10.816 -13.112 7.413 1.00 85.44 92 PRO A C 1
ATOM 677 O O . PRO A 1 92 ? 11.119 -12.762 8.554 1.00 85.44 92 PRO A O 1
ATOM 680 N N . GLY A 1 93 ? 10.050 -14.177 7.166 1.00 83.12 93 GLY A N 1
ATOM 681 C CA . GLY A 1 93 ? 9.494 -15.044 8.206 1.00 83.12 93 GLY A CA 1
ATOM 682 C C . GLY A 1 93 ? 8.257 -14.476 8.909 1.00 83.12 93 GLY A C 1
ATOM 683 O O . GLY A 1 93 ? 7.768 -15.086 9.861 1.00 83.12 93 GLY A O 1
ATOM 684 N N . SER A 1 94 ? 7.741 -13.326 8.464 1.00 87.44 94 SER A N 1
ATOM 685 C CA . SER A 1 94 ? 6.461 -12.797 8.938 1.00 87.44 94 SER A CA 1
ATOM 686 C C . SER A 1 94 ? 5.278 -13.533 8.300 1.00 87.44 94 SER A C 1
ATOM 688 O O . SER A 1 94 ? 5.370 -14.090 7.209 1.00 87.44 94 SER A O 1
ATOM 690 N N . ALA A 1 95 ? 4.128 -13.511 8.978 1.00 89.56 95 ALA A N 1
ATOM 691 C CA . ALA A 1 95 ? 2.868 -14.025 8.435 1.00 89.56 95 ALA A CA 1
ATOM 692 C C . ALA A 1 95 ? 2.156 -13.015 7.509 1.00 89.56 95 ALA A C 1
ATOM 694 O O . ALA A 1 95 ? 0.985 -13.207 7.182 1.00 89.56 95 ALA A O 1
ATOM 695 N N . THR A 1 96 ? 2.833 -11.925 7.133 1.00 93.44 96 THR A N 1
ATOM 696 C CA . THR A 1 96 ? 2.287 -10.873 6.273 1.00 93.44 96 THR A CA 1
ATOM 697 C C . THR A 1 96 ? 1.909 -11.451 4.909 1.00 93.44 96 THR A C 1
ATOM 699 O O . THR A 1 96 ? 2.599 -12.313 4.373 1.00 93.44 96 THR A O 1
ATOM 702 N N . VAL A 1 97 ? 0.820 -10.976 4.313 1.00 92.62 97 VAL A N 1
ATOM 703 C CA . VAL A 1 97 ? 0.466 -11.299 2.924 1.00 92.62 97 VAL A CA 1
ATOM 704 C C . VAL A 1 97 ? 0.497 -10.028 2.089 1.00 92.62 97 VAL A C 1
ATOM 706 O O . VAL A 1 97 ? -0.206 -9.070 2.402 1.00 92.62 97 VAL A O 1
ATOM 709 N N . LEU A 1 98 ? 1.283 -10.018 1.012 1.00 94.06 98 LEU A N 1
ATOM 710 C CA . LEU A 1 98 ? 1.228 -8.952 0.011 1.00 94.06 98 LEU A CA 1
ATOM 711 C C . LEU A 1 98 ? 0.140 -9.280 -1.015 1.00 94.06 98 LEU A C 1
ATOM 713 O O . LEU A 1 98 ? 0.207 -10.310 -1.679 1.00 94.06 98 LEU A O 1
ATOM 717 N N . VAL A 1 99 ? -0.840 -8.394 -1.168 1.00 93.94 99 VAL A N 1
ATOM 718 C CA . VAL A 1 99 ? -1.821 -8.434 -2.257 1.00 93.94 99 VAL A CA 1
ATOM 719 C C . VAL A 1 99 ? -1.526 -7.274 -3.196 1.00 93.94 99 VAL A C 1
ATOM 721 O O . VAL A 1 99 ? -1.726 -6.108 -2.845 1.00 93.94 99 VAL A O 1
ATOM 724 N N . LEU A 1 100 ? -1.036 -7.606 -4.387 1.00 93.25 100 LEU A N 1
ATOM 725 C CA . LEU A 1 100 ? -0.626 -6.653 -5.406 1.00 93.25 100 LEU A CA 1
ATOM 726 C C . LEU A 1 100 ? -1.537 -6.768 -6.628 1.00 93.25 100 LEU A C 1
ATOM 728 O O . LEU A 1 100 ? -1.524 -7.775 -7.328 1.00 93.25 100 LEU A O 1
ATOM 732 N N . ALA A 1 101 ? -2.295 -5.719 -6.918 1.00 91.44 101 ALA A N 1
ATOM 733 C CA . ALA A 1 101 ? -3.022 -5.585 -8.174 1.00 91.44 101 ALA A CA 1
ATOM 734 C C . ALA A 1 101 ? -2.302 -4.575 -9.070 1.00 91.44 101 ALA A C 1
ATOM 736 O O . ALA A 1 101 ? -1.957 -3.485 -8.610 1.00 91.44 101 ALA A O 1
ATOM 737 N N . TYR A 1 102 ? -2.084 -4.906 -10.340 1.00 87.69 102 TYR A N 1
ATOM 738 C CA . TYR A 1 102 ? -1.486 -3.975 -11.296 1.00 87.69 102 TYR A CA 1
ATOM 739 C C . TYR A 1 102 ? -2.032 -4.180 -12.710 1.00 87.69 102 TYR A C 1
ATOM 741 O O . TYR A 1 102 ? -2.541 -5.245 -13.066 1.00 87.69 102 TYR A O 1
ATOM 749 N N . HIS A 1 103 ? -1.914 -3.141 -13.527 1.00 86.62 103 HIS A N 1
ATOM 750 C CA . HIS A 1 103 ? -2.132 -3.215 -14.963 1.00 86.62 103 HIS A CA 1
ATOM 751 C C . HIS A 1 103 ? -0.789 -3.095 -15.694 1.00 86.62 103 HIS A C 1
ATOM 753 O O . HIS A 1 103 ? -0.089 -2.095 -15.519 1.00 86.62 103 HIS A O 1
ATOM 759 N N . GLU A 1 104 ? -0.439 -4.103 -16.502 1.00 88.06 104 GLU A N 1
ATOM 760 C CA . GLU A 1 104 ? 0.736 -4.069 -17.385 1.00 88.06 104 GLU A CA 1
ATOM 761 C C . GLU A 1 104 ? 0.480 -3.048 -18.500 1.00 88.06 104 GLU A C 1
ATOM 763 O O . GLU A 1 104 ? -0.339 -3.272 -19.392 1.00 88.06 104 GLU A O 1
ATOM 768 N N . ARG A 1 105 ? 1.142 -1.890 -18.415 1.00 87.69 105 ARG A N 1
ATOM 769 C CA . ARG A 1 105 ? 1.050 -0.801 -19.400 1.00 87.69 105 ARG A CA 1
ATOM 770 C C . ARG A 1 105 ? 2.223 -0.846 -20.370 1.00 87.69 105 ARG A C 1
ATOM 772 O O . ARG A 1 105 ? 2.082 -0.408 -21.511 1.00 87.69 105 ARG A O 1
ATOM 779 N N . ALA A 1 106 ? 3.362 -1.356 -19.913 1.00 88.62 106 ALA A N 1
ATOM 780 C CA . ALA A 1 106 ? 4.563 -1.553 -20.707 1.00 88.62 106 ALA A CA 1
ATOM 781 C C . ALA A 1 106 ? 5.333 -2.805 -20.247 1.00 88.62 106 ALA A C 1
ATOM 783 O O . ALA A 1 106 ? 5.118 -3.309 -19.142 1.00 88.62 106 ALA A O 1
ATOM 784 N N . ALA A 1 107 ? 6.246 -3.302 -21.087 1.00 89.44 107 ALA A N 1
ATOM 785 C CA . ALA A 1 107 ? 7.046 -4.488 -20.772 1.00 89.44 107 ALA A CA 1
ATOM 786 C C . ALA A 1 107 ? 7.898 -4.286 -19.507 1.00 89.44 107 ALA A C 1
ATOM 788 O O . ALA A 1 107 ? 8.106 -5.225 -18.746 1.00 89.44 107 ALA A O 1
ATOM 789 N N . GLU A 1 108 ? 8.318 -3.049 -19.247 1.00 89.94 108 GLU A N 1
ATOM 790 C CA . GLU A 1 108 ? 9.076 -2.638 -18.072 1.00 89.94 108 GLU A CA 1
ATOM 791 C C . GLU A 1 108 ? 8.312 -2.883 -16.762 1.00 89.94 108 GLU A C 1
ATOM 793 O O . GLU A 1 108 ? 8.934 -3.221 -15.756 1.00 89.94 108 GLU A O 1
ATOM 798 N N . ASP A 1 109 ? 6.976 -2.777 -16.762 1.00 90.44 109 ASP A N 1
ATOM 799 C CA . ASP A 1 109 ? 6.153 -3.063 -15.578 1.00 90.44 109 ASP A CA 1
ATOM 800 C C . ASP A 1 109 ? 6.254 -4.548 -15.207 1.00 90.44 109 ASP A C 1
ATOM 802 O O . ASP A 1 109 ? 6.483 -4.915 -14.050 1.00 90.44 109 ASP A O 1
ATOM 806 N N . ARG A 1 110 ? 6.116 -5.414 -16.219 1.00 89.94 110 ARG A N 1
ATOM 807 C CA . ARG A 1 110 ? 6.238 -6.867 -16.082 1.00 89.94 110 ARG A CA 1
ATOM 808 C C . ARG A 1 110 ? 7.656 -7.268 -15.703 1.00 89.94 110 ARG A C 1
ATOM 810 O O . ARG A 1 110 ? 7.826 -8.145 -14.856 1.00 89.94 110 ARG A O 1
ATOM 817 N N . ASP A 1 111 ? 8.655 -6.658 -16.329 1.00 91.62 111 ASP A N 1
ATOM 818 C CA . ASP A 1 111 ? 10.061 -6.975 -16.098 1.00 91.62 111 ASP A CA 1
ATOM 819 C C . ASP A 1 111 ? 10.484 -6.555 -14.682 1.00 91.62 111 ASP A C 1
ATOM 821 O O . ASP A 1 111 ? 11.118 -7.345 -13.984 1.00 91.62 111 ASP A O 1
ATOM 825 N N . PHE A 1 112 ? 10.035 -5.391 -14.195 1.00 92.00 112 PHE A N 1
ATOM 826 C CA . PHE A 1 112 ? 10.204 -4.999 -12.793 1.00 92.00 112 PHE A CA 1
ATOM 827 C C . PHE A 1 112 ? 9.509 -5.987 -11.852 1.00 92.00 112 PHE A C 1
ATOM 829 O O . PHE A 1 112 ? 10.122 -6.496 -10.915 1.00 92.00 112 PHE A O 1
ATOM 836 N N . LEU A 1 113 ? 8.240 -6.311 -12.109 1.00 91.12 113 LEU A N 1
ATOM 837 C CA . LEU A 1 113 ? 7.496 -7.230 -11.257 1.00 91.12 113 LEU A CA 1
ATOM 838 C C . LEU A 1 113 ? 8.202 -8.593 -11.158 1.00 91.12 113 LEU A C 1
ATOM 840 O O . LEU A 1 113 ? 8.500 -9.054 -10.058 1.00 91.12 113 LEU A O 1
ATOM 844 N N . ARG A 1 114 ? 8.495 -9.226 -12.299 1.00 90.44 114 ARG A N 1
ATOM 845 C CA . ARG A 1 114 ? 9.071 -10.580 -12.365 1.00 90.44 114 ARG A CA 1
ATOM 846 C C . ARG A 1 114 ? 10.552 -10.634 -11.995 1.00 90.44 114 ARG A C 1
ATOM 848 O O . ARG A 1 114 ? 10.987 -11.671 -11.506 1.00 90.44 114 ARG A O 1
ATOM 855 N N . GLY A 1 115 ? 11.310 -9.574 -12.257 1.00 91.06 115 GLY A N 1
ATOM 856 C CA . GLY A 1 115 ? 12.755 -9.531 -12.036 1.00 91.06 115 GLY A CA 1
ATOM 857 C C . GLY A 1 115 ? 13.158 -8.982 -10.671 1.00 91.06 115 GLY A C 1
ATOM 858 O O . GLY A 1 115 ? 14.069 -9.519 -10.052 1.00 91.06 115 GLY A O 1
ATOM 859 N N . GLU A 1 116 ? 12.472 -7.946 -10.186 1.00 91.69 116 GLU A N 1
ATOM 860 C CA . GLU A 1 116 ? 12.909 -7.174 -9.015 1.00 91.69 116 GLU A CA 1
ATOM 861 C C . GLU A 1 116 ? 12.068 -7.429 -7.764 1.00 91.69 116 GLU A C 1
ATOM 863 O O . GLU A 1 116 ? 12.578 -7.323 -6.651 1.00 91.69 116 GLU A O 1
ATOM 868 N N . LEU A 1 117 ? 10.777 -7.740 -7.916 1.00 91.19 117 LEU A N 1
ATOM 869 C CA . LEU A 1 117 ? 9.875 -7.881 -6.771 1.00 91.19 117 LEU A CA 1
ATOM 870 C C . LEU A 1 117 ? 9.587 -9.346 -6.438 1.00 91.19 117 LEU A C 1
ATOM 872 O O . LEU A 1 117 ? 9.882 -9.815 -5.341 1.00 91.19 117 LEU A O 1
ATOM 876 N N . LEU A 1 118 ? 9.009 -10.071 -7.391 1.00 90.00 118 LEU A N 1
ATOM 877 C CA . LEU A 1 118 ? 8.478 -11.419 -7.203 1.00 90.00 118 LEU A CA 1
ATOM 878 C C . LEU A 1 118 ? 9.487 -12.481 -6.740 1.00 90.00 118 LEU A C 1
ATOM 880 O O . LEU A 1 118 ? 9.098 -13.297 -5.904 1.00 90.00 118 LEU A O 1
ATOM 884 N N . PRO A 1 119 ? 10.762 -12.479 -7.171 1.00 90.69 119 PRO A N 1
ATOM 885 C CA . PRO A 1 119 ? 11.734 -13.479 -6.723 1.00 90.69 119 PRO A CA 1
ATOM 886 C C . PRO A 1 119 ? 11.982 -13.505 -5.206 1.00 90.69 119 PRO A C 1
ATOM 888 O O . PRO A 1 119 ? 12.559 -14.464 -4.700 1.00 90.69 119 PRO A O 1
ATOM 891 N N . HIS A 1 120 ? 11.552 -12.470 -4.477 1.00 89.12 120 HIS A N 1
ATOM 892 C CA . HIS A 1 120 ? 11.737 -12.339 -3.032 1.00 89.12 120 HIS A CA 1
ATOM 893 C C . HIS A 1 120 ? 10.525 -12.792 -2.197 1.00 89.12 120 HIS A C 1
ATOM 895 O O . HIS A 1 120 ? 10.585 -12.751 -0.967 1.00 89.12 120 HIS A O 1
ATOM 901 N N . PHE A 1 121 ? 9.439 -13.243 -2.835 1.00 86.38 121 PHE A N 1
ATOM 902 C CA . PHE A 1 121 ? 8.217 -13.688 -2.162 1.00 86.38 121 PHE A CA 1
ATOM 903 C C . PHE A 1 121 ? 7.889 -15.157 -2.460 1.00 86.38 121 PHE A C 1
ATOM 905 O O . PHE A 1 121 ? 8.101 -15.653 -3.565 1.00 86.38 121 PHE A O 1
ATOM 912 N N . ASP A 1 122 ? 7.287 -15.834 -1.481 1.00 79.38 122 ASP A N 1
ATOM 913 C CA . ASP A 1 122 ? 6.592 -17.108 -1.663 1.00 79.38 122 ASP A CA 1
ATOM 914 C C . ASP A 1 122 ? 5.321 -16.876 -2.477 1.00 79.38 122 ASP A C 1
ATOM 916 O O . ASP A 1 122 ? 4.291 -16.401 -1.990 1.00 79.38 122 ASP A O 1
ATOM 920 N N . LEU A 1 123 ? 5.395 -17.161 -3.765 1.00 67.19 123 LEU A N 1
ATOM 921 C CA . LEU A 1 123 ? 4.326 -16.826 -4.688 1.00 67.19 123 LEU A CA 1
ATOM 922 C C . LEU A 1 123 ? 3.192 -17.843 -4.653 1.00 67.19 123 LEU A C 1
ATOM 924 O O . LEU A 1 123 ? 3.369 -19.010 -4.993 1.00 67.19 123 LEU A O 1
ATOM 928 N N . ALA A 1 124 ? 1.993 -17.354 -4.347 1.00 60.84 124 ALA A N 1
ATOM 929 C CA . ALA A 1 124 ? 0.756 -17.960 -4.809 1.00 60.84 124 ALA A CA 1
ATOM 930 C C . ALA A 1 124 ? 0.166 -17.008 -5.852 1.00 60.84 124 ALA A C 1
ATOM 932 O O . ALA A 1 124 ? -0.650 -16.147 -5.528 1.00 60.84 124 ALA A O 1
ATOM 933 N N . VAL A 1 125 ? 0.651 -17.103 -7.092 1.00 54.16 125 VAL A N 1
ATOM 934 C CA . VAL A 1 125 ? 0.078 -16.331 -8.199 1.00 54.16 125 VAL A CA 1
ATOM 935 C C . VAL A 1 125 ? -1.273 -16.949 -8.547 1.00 54.16 125 VAL A C 1
ATOM 937 O O . VAL A 1 125 ? -1.329 -18.071 -9.043 1.00 54.16 125 VAL A O 1
ATOM 940 N N . GLU A 1 126 ? -2.350 -16.214 -8.290 1.00 54.53 126 GLU A N 1
ATOM 941 C CA . GLU A 1 126 ? -3.683 -16.516 -8.807 1.00 54.53 126 GLU A CA 1
ATOM 942 C C . GLU A 1 126 ? -4.011 -15.467 -9.872 1.00 54.53 126 GLU A C 1
ATOM 944 O O . GLU A 1 126 ? -4.455 -14.361 -9.572 1.00 54.53 126 GLU A O 1
ATOM 949 N N . GLU A 1 127 ? -3.746 -15.797 -11.139 1.00 51.53 127 GLU A N 1
ATOM 950 C CA . GLU A 1 127 ? -4.188 -14.973 -12.264 1.00 51.53 127 GLU A CA 1
ATOM 951 C C . GLU A 1 127 ? -5.704 -15.139 -12.429 1.00 51.53 127 GLU A C 1
ATOM 953 O O . GLU A 1 127 ? -6.176 -16.046 -13.112 1.00 51.53 127 GLU A O 1
ATOM 958 N N . ILE A 1 128 ? -6.485 -14.264 -11.793 1.00 52.09 128 ILE A N 1
ATOM 959 C CA . ILE A 1 128 ? -7.916 -14.153 -12.085 1.00 52.09 128 ILE A CA 1
ATOM 960 C C . ILE A 1 128 ? -8.059 -13.280 -13.330 1.00 52.09 128 ILE A C 1
ATOM 962 O O . ILE A 1 128 ? -8.041 -12.050 -13.254 1.00 52.09 128 ILE A O 1
ATOM 966 N N . GLY A 1 129 ? -8.151 -13.926 -14.494 1.00 42.59 129 GLY A N 1
ATOM 967 C CA . GLY A 1 129 ? -8.603 -13.261 -15.710 1.00 42.59 129 GLY A CA 1
ATOM 968 C C . GLY A 1 129 ? -10.002 -12.698 -15.473 1.00 42.59 129 GLY A C 1
ATOM 969 O O . GLY A 1 129 ? -10.838 -13.371 -14.876 1.00 42.59 129 GLY A O 1
ATOM 970 N N . GLY A 1 130 ? -10.255 -11.460 -15.899 1.00 43.66 130 GLY A N 1
ATOM 971 C CA . GLY A 1 130 ? -11.617 -10.937 -15.893 1.00 43.66 130 GLY A CA 1
ATOM 972 C C . GLY A 1 130 ? -12.490 -11.854 -16.744 1.00 43.66 130 GLY A C 1
ATOM 973 O O . GLY A 1 130 ? -12.232 -11.992 -17.938 1.00 43.66 130 GLY A O 1
ATOM 974 N N . GLU A 1 131 ? -13.469 -12.515 -16.129 1.00 38.84 131 GLU A N 1
ATOM 975 C CA . GLU A 1 131 ? -14.534 -13.176 -16.873 1.00 38.84 131 GLU A CA 1
ATOM 976 C C . GLU A 1 131 ? -15.281 -12.080 -17.636 1.00 38.84 131 GLU A C 1
ATOM 978 O O . GLU A 1 131 ? -15.898 -11.192 -17.045 1.00 38.84 131 GLU A O 1
ATOM 983 N N . GLU A 1 132 ? -15.164 -12.095 -18.963 1.00 44.31 132 GLU A N 1
ATOM 984 C CA . GLU A 1 132 ? -16.192 -11.491 -19.798 1.00 44.31 132 GLU A CA 1
ATOM 985 C C . GLU A 1 132 ? -17.494 -12.242 -19.511 1.00 44.31 132 GLU A 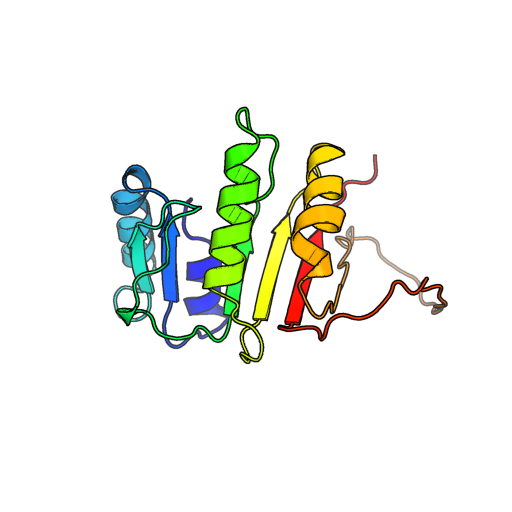C 1
ATOM 987 O O . GLU A 1 132 ? -17.490 -13.472 -19.441 1.00 44.31 132 GLU A O 1
ATOM 992 N N . ASP A 1 133 ? -18.594 -11.506 -19.343 1.00 39.38 133 ASP A N 1
ATOM 993 C CA . ASP A 1 133 ? -19.944 -12.063 -19.315 1.00 39.38 133 ASP A CA 1
ATOM 994 C C . ASP A 1 133 ? -20.187 -12.864 -20.609 1.00 39.38 133 ASP A C 1
ATOM 996 O O . ASP A 1 133 ? -20.650 -12.333 -21.620 1.00 39.38 133 ASP A O 1
ATOM 1000 N N . ALA A 1 134 ? -19.850 -14.151 -20.596 1.00 35.94 134 ALA A N 1
ATOM 1001 C 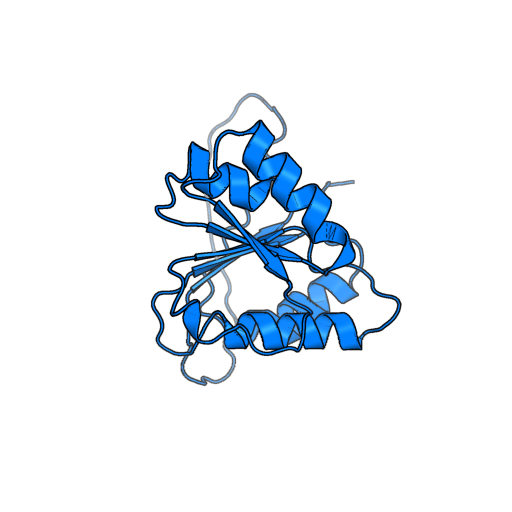CA . ALA A 1 134 ? -20.083 -15.078 -21.688 1.00 35.94 134 ALA A CA 1
ATOM 1002 C C . ALA A 1 134 ? -20.690 -16.362 -21.120 1.00 35.94 134 ALA A C 1
ATOM 1004 O O . ALA A 1 134 ? -20.049 -17.173 -20.456 1.00 35.94 134 ALA A O 1
ATOM 1005 N N . SER A 1 135 ? -21.984 -16.495 -21.382 1.00 42.72 135 SER A N 1
ATOM 1006 C CA . SER A 1 135 ? -22.798 -17.687 -21.200 1.00 42.72 135 SER A CA 1
ATOM 1007 C C . SER A 1 135 ? -22.162 -18.955 -21.787 1.00 42.72 135 SER A C 1
ATOM 1009 O O . SER A 1 135 ? -21.656 -18.932 -22.906 1.00 42.72 135 SER A O 1
ATOM 1011 N N . ASP A 1 136 ? -22.383 -20.057 -21.067 1.00 35.78 136 ASP A N 1
ATOM 1012 C CA . ASP A 1 136 ? -22.329 -21.465 -21.480 1.00 35.78 136 ASP A CA 1
ATOM 1013 C C . ASP A 1 136 ? -20.964 -22.170 -21.609 1.00 35.78 136 ASP A C 1
ATOM 1015 O O . ASP A 1 136 ? -20.101 -21.812 -22.402 1.00 35.78 136 ASP A O 1
ATOM 1019 N N . GLY A 1 137 ? -20.868 -23.326 -20.932 1.00 31.50 137 GLY A N 1
ATOM 1020 C CA . GLY A 1 137 ? -20.118 -24.476 -21.450 1.00 31.50 137 GLY A CA 1
ATOM 1021 C C . GLY A 1 137 ? -18.966 -25.002 -20.591 1.00 31.50 137 GLY A C 1
ATOM 1022 O O . GLY A 1 137 ? -17.823 -24.593 -20.717 1.00 31.50 137 GLY A O 1
ATOM 1023 N N . HIS A 1 138 ? -19.272 -26.015 -19.786 1.00 36.56 138 HIS A N 1
ATOM 1024 C CA . HIS A 1 138 ? -18.359 -26.955 -19.129 1.00 36.56 138 HIS A CA 1
ATOM 1025 C C . HIS A 1 138 ? -17.155 -27.399 -20.001 1.00 36.56 138 HIS A C 1
ATOM 1027 O O . HIS A 1 138 ? -17.376 -27.936 -21.083 1.00 36.56 138 HIS A O 1
ATOM 1033 N N . THR A 1 139 ? -15.902 -27.294 -19.523 1.00 30.92 139 THR A N 1
ATOM 1034 C CA . THR A 1 139 ? -14.966 -28.435 -19.307 1.00 30.92 139 THR A CA 1
ATOM 1035 C C . THR A 1 139 ? -13.553 -28.026 -18.848 1.00 30.92 139 THR A C 1
ATOM 1037 O O . THR A 1 139 ? -12.992 -27.008 -19.229 1.00 30.92 139 THR A O 1
ATOM 1040 N N . SER A 1 140 ? -13.010 -28.902 -18.000 1.00 35.62 140 SER A N 1
ATOM 1041 C CA . SER A 1 140 ? -11.693 -28.952 -17.348 1.00 35.62 140 SER A CA 1
ATOM 1042 C C . SER A 1 140 ? -10.498 -29.158 -18.297 1.00 35.62 140 SER A C 1
ATOM 1044 O O . SER A 1 140 ? -10.624 -29.942 -19.235 1.00 35.62 140 SER A O 1
ATOM 1046 N N . ALA A 1 141 ? -9.329 -28.565 -17.982 1.00 27.84 141 ALA A N 1
ATOM 1047 C CA . ALA A 1 141 ? -8.046 -29.276 -17.765 1.00 27.84 141 ALA A CA 1
ATOM 1048 C C . ALA A 1 141 ? -6.830 -28.325 -17.583 1.00 27.84 141 ALA A C 1
ATOM 1050 O O . ALA A 1 141 ? -6.686 -27.333 -18.289 1.00 27.84 141 ALA A O 1
ATOM 1051 N N . VAL A 1 142 ? -5.917 -28.706 -16.677 1.00 33.19 142 VAL A N 1
ATOM 1052 C CA . VAL A 1 142 ? -4.544 -28.182 -16.446 1.00 33.19 142 VAL A CA 1
ATOM 1053 C C . VAL A 1 142 ? -3.558 -29.314 -16.812 1.00 33.19 142 VAL A C 1
ATOM 1055 O O . VAL A 1 142 ? -3.906 -30.463 -16.518 1.00 33.19 142 VAL A O 1
ATOM 1058 N N . PRO A 1 143 ? -2.396 -29.089 -17.482 1.00 39.16 143 PRO A N 1
ATOM 1059 C CA . PRO A 1 143 ? -1.077 -28.991 -16.796 1.00 39.16 143 PRO A CA 1
ATOM 1060 C C . PRO A 1 143 ? -0.025 -28.085 -17.514 1.00 39.16 143 PRO A C 1
ATOM 1062 O O . PRO A 1 143 ? -0.013 -27.977 -18.732 1.00 39.16 143 PRO A O 1
ATOM 1065 N N . ALA A 1 144 ? 0.750 -27.254 -16.798 1.00 28.92 144 ALA A N 1
ATOM 1066 C CA . ALA A 1 144 ? 2.064 -27.471 -16.144 1.00 28.92 144 ALA A CA 1
ATOM 1067 C C . ALA A 1 144 ? 3.303 -27.081 -16.986 1.00 28.92 144 ALA A C 1
ATOM 1069 O O . ALA A 1 144 ? 3.514 -27.631 -18.060 1.00 28.92 144 ALA A O 1
ATOM 1070 N N . ALA A 1 145 ? 4.172 -26.225 -16.424 1.00 28.56 145 ALA A N 1
ATOM 1071 C CA . ALA A 1 145 ? 5.638 -26.382 -16.404 1.00 28.56 145 ALA A CA 1
ATOM 1072 C C . ALA A 1 145 ? 6.284 -25.263 -15.559 1.00 28.56 145 ALA A C 1
ATOM 1074 O O . ALA A 1 145 ? 6.201 -24.088 -15.905 1.00 28.56 145 ALA A O 1
ATOM 1075 N N . ALA A 1 146 ? 6.947 -25.637 -14.462 1.00 30.92 146 ALA A N 1
ATOM 1076 C CA . ALA A 1 146 ? 7.798 -24.759 -13.663 1.00 30.92 146 ALA A CA 1
ATOM 1077 C C . ALA A 1 146 ? 9.268 -25.099 -13.945 1.00 30.92 146 ALA A C 1
ATOM 1079 O O . ALA A 1 146 ? 9.669 -26.257 -13.827 1.00 30.92 146 ALA A O 1
ATOM 1080 N N . THR A 1 147 ? 10.075 -24.103 -14.308 1.00 31.25 147 THR A N 1
ATOM 1081 C CA . THR A 1 147 ? 11.538 -24.220 -14.392 1.00 31.25 147 THR A CA 1
ATOM 1082 C C . THR A 1 147 ? 12.171 -23.675 -13.118 1.00 31.25 147 THR A C 1
ATOM 1084 O O . THR A 1 147 ? 11.908 -22.540 -12.727 1.00 31.25 147 THR A O 1
ATOM 1087 N N . ALA A 1 148 ? 12.996 -24.502 -12.475 1.00 30.91 148 ALA A N 1
ATOM 1088 C CA . ALA A 1 148 ? 13.666 -24.214 -11.213 1.00 30.91 148 ALA A CA 1
ATOM 1089 C C . ALA A 1 148 ? 14.903 -23.313 -11.389 1.00 30.91 148 ALA A C 1
ATOM 1091 O O . ALA A 1 148 ? 15.713 -23.534 -12.288 1.00 30.91 148 ALA A O 1
ATOM 1092 N N . PHE A 1 149 ? 15.077 -22.365 -10.466 1.00 31.67 149 PHE A N 1
ATOM 1093 C CA . PHE A 1 149 ? 16.302 -21.591 -10.236 1.00 31.67 149 PHE A CA 1
ATOM 1094 C C . PHE A 1 149 ? 16.701 -21.686 -8.749 1.00 31.67 149 PHE A C 1
ATOM 1096 O O . PHE A 1 149 ? 15.850 -22.007 -7.915 1.00 31.67 149 PHE A O 1
ATOM 1103 N N . PRO A 1 150 ? 17.993 -21.515 -8.406 1.00 33.31 150 PRO A N 1
ATOM 1104 C CA . PRO A 1 150 ? 18.539 -21.976 -7.137 1.00 33.31 150 PRO A CA 1
ATOM 1105 C C . PRO A 1 150 ? 18.071 -21.137 -5.942 1.00 33.31 150 PRO A C 1
ATOM 1107 O O . PRO A 1 150 ? 17.934 -19.920 -6.004 1.00 33.31 150 PRO A O 1
ATOM 1110 N N . SER A 1 151 ? 17.840 -21.866 -4.854 1.00 40.00 151 SER A N 1
ATOM 1111 C CA . SER A 1 151 ? 17.185 -21.469 -3.612 1.00 40.00 151 SER A CA 1
ATOM 1112 C C . SER A 1 151 ? 18.004 -20.487 -2.762 1.00 40.00 151 SER A C 1
ATOM 1114 O O . SER A 1 151 ? 19.100 -20.809 -2.304 1.00 40.00 151 SER A O 1
ATOM 1116 N N . MET A 1 152 ? 17.401 -19.334 -2.465 1.00 41.16 152 MET A N 1
ATOM 1117 C CA . MET A 1 152 ? 17.448 -18.731 -1.129 1.00 41.16 152 MET A CA 1
ATOM 1118 C C . MET A 1 152 ? 16.083 -18.946 -0.463 1.00 41.16 152 MET A C 1
ATOM 1120 O O . MET A 1 152 ? 15.071 -19.055 -1.156 1.00 41.16 152 MET A O 1
ATOM 1124 N N . ALA A 1 153 ? 16.065 -19.088 0.864 1.00 40.56 153 ALA A N 1
ATOM 1125 C CA . ALA A 1 153 ? 14.856 -19.407 1.620 1.00 40.56 153 ALA A CA 1
ATOM 1126 C C . ALA A 1 153 ? 13.776 -18.330 1.399 1.00 40.56 153 ALA A C 1
ATOM 1128 O O . ALA A 1 153 ? 14.051 -17.148 1.629 1.00 40.56 153 ALA A O 1
ATOM 1129 N N . PRO A 1 154 ? 12.575 -18.709 0.945 1.00 45.25 154 PRO A N 1
ATOM 1130 C CA . PRO A 1 154 ? 11.547 -17.737 0.634 1.00 45.25 154 PRO A CA 1
ATOM 1131 C C . PRO A 1 154 ? 10.835 -17.279 1.918 1.00 45.25 154 PRO A C 1
ATOM 1133 O O . PRO A 1 154 ? 10.899 -17.937 2.961 1.00 45.25 154 PRO A O 1
ATOM 1136 N N . CYS A 1 155 ? 10.329 -16.047 1.877 1.00 53.22 155 CYS A N 1
ATOM 1137 C CA . CYS A 1 155 ? 10.232 -15.209 3.069 1.00 53.22 155 CYS A CA 1
ATOM 1138 C C . CYS A 1 155 ? 8.812 -14.802 3.487 1.00 53.22 155 CYS A C 1
ATOM 1140 O O . CYS A 1 155 ? 8.629 -14.574 4.681 1.00 53.22 155 CYS A O 1
ATOM 1142 N N . THR A 1 156 ? 7.836 -14.715 2.570 1.00 57.62 156 THR A N 1
ATOM 1143 C CA . THR A 1 156 ? 6.491 -14.140 2.819 1.00 57.62 156 THR A CA 1
ATOM 1144 C C . THR A 1 156 ? 5.543 -14.429 1.636 1.00 57.62 156 THR A C 1
ATOM 1146 O O . THR A 1 156 ? 6.001 -14.381 0.495 1.00 57.62 156 THR A O 1
ATOM 1149 N N . ARG A 1 157 ? 4.227 -14.659 1.840 1.00 70.31 157 ARG A N 1
ATOM 1150 C CA . ARG A 1 157 ? 3.278 -14.980 0.741 1.00 70.31 157 ARG A CA 1
ATOM 1151 C C . ARG A 1 157 ? 2.852 -13.741 -0.066 1.00 70.31 157 ARG A C 1
ATOM 1153 O O . ARG A 1 157 ? 2.421 -12.748 0.516 1.00 70.31 157 ARG A O 1
ATOM 1160 N N . CYS A 1 158 ? 2.892 -13.819 -1.399 1.00 67.25 158 CYS A N 1
ATOM 1161 C CA . CYS A 1 158 ? 2.403 -12.767 -2.306 1.00 67.25 158 CYS A CA 1
ATOM 1162 C C . CYS A 1 158 ? 1.312 -13.293 -3.258 1.00 67.25 158 CYS A C 1
ATOM 1164 O O . CYS A 1 158 ? 1.462 -14.375 -3.831 1.00 67.25 158 CYS A O 1
ATOM 1166 N N . GLN A 1 159 ? 0.235 -12.517 -3.420 1.00 74.31 159 GLN A N 1
ATOM 1167 C CA . GLN A 1 159 ? -0.840 -12.716 -4.395 1.00 74.31 159 GLN A CA 1
ATOM 1168 C C . GLN A 1 159 ? -0.841 -11.563 -5.402 1.00 74.31 159 GLN A C 1
ATOM 1170 O O . GLN A 1 159 ? -0.922 -10.397 -5.012 1.00 74.31 159 GLN A O 1
ATOM 1175 N N . VAL A 1 160 ? -0.777 -11.891 -6.693 1.00 70.50 160 VAL A N 1
ATOM 1176 C CA . VAL A 1 160 ? -0.709 -10.911 -7.784 1.00 70.50 160 VAL A CA 1
ATOM 1177 C C . VAL A 1 160 ? -1.950 -11.005 -8.660 1.00 70.50 160 VAL A C 1
ATOM 1179 O O . VAL A 1 160 ? -2.271 -12.086 -9.138 1.00 70.50 160 VAL A O 1
ATOM 1182 N N . TYR A 1 161 ? -2.580 -9.863 -8.933 1.00 71.06 161 TYR A N 1
ATOM 1183 C CA . TYR A 1 161 ? -3.747 -9.736 -9.805 1.00 71.06 161 TYR A CA 1
ATOM 1184 C C . TYR A 1 161 ? -3.399 -8.843 -11.002 1.00 71.06 161 TYR A C 1
ATOM 1186 O O . TYR A 1 161 ? -2.923 -7.720 -10.812 1.00 71.06 161 TYR A O 1
ATOM 1194 N N . SER A 1 162 ? -3.634 -9.323 -12.230 1.00 59.19 162 SER A N 1
ATOM 1195 C CA . SER A 1 162 ? -3.372 -8.556 -13.457 1.00 59.19 162 SER A CA 1
ATOM 1196 C C . SER A 1 162 ? -4.618 -8.430 -14.333 1.00 59.19 162 SER A C 1
ATOM 1198 O O . SER A 1 162 ? -5.244 -9.420 -14.704 1.00 59.19 162 SER A O 1
ATOM 1200 N N . GLY A 1 163 ? -4.982 -7.195 -14.681 1.00 49.72 163 GLY A N 1
ATOM 1201 C CA . GLY A 1 163 ? -6.063 -6.927 -15.629 1.00 49.72 163 GLY A CA 1
ATOM 1202 C C . GLY A 1 163 ? -5.532 -6.928 -17.059 1.00 49.72 163 GLY A C 1
ATOM 1203 O O . GLY A 1 163 ? -4.995 -5.912 -17.501 1.00 49.72 163 GLY A O 1
ATOM 1204 N N . HIS A 1 164 ? -5.679 -8.037 -17.784 1.00 49.47 164 HIS A N 1
ATOM 1205 C CA . HIS A 1 164 ? -5.400 -8.090 -19.221 1.00 49.47 164 HIS A CA 1
ATOM 1206 C C . HIS A 1 164 ? -6.666 -7.731 -20.007 1.00 49.47 164 HIS A C 1
ATOM 1208 O O . HIS A 1 164 ? -7.685 -8.403 -19.872 1.00 49.47 164 HIS A O 1
ATOM 1214 N N . ARG A 1 165 ? -6.603 -6.711 -20.874 1.00 40.47 165 ARG A N 1
ATOM 1215 C CA . ARG A 1 165 ? -7.538 -6.614 -22.006 1.00 40.47 165 ARG A CA 1
ATOM 1216 C C . ARG A 1 165 ? -6.953 -7.445 -23.140 1.00 40.47 165 ARG A C 1
ATOM 1218 O O . ARG A 1 165 ? -5.880 -7.106 -23.633 1.00 40.47 165 ARG A O 1
ATOM 1225 N N . ARG A 1 166 ? -7.629 -8.523 -23.545 1.00 37.19 166 ARG A N 1
ATOM 1226 C CA . ARG A 1 166 ? -7.331 -9.136 -24.845 1.00 37.19 166 ARG A CA 1
ATOM 1227 C C . ARG A 1 166 ? -7.762 -8.134 -25.920 1.00 37.19 166 ARG A C 1
ATOM 1229 O O . ARG A 1 166 ? -8.866 -7.600 -25.842 1.00 37.19 166 ARG A O 1
ATOM 1236 N N . ALA A 1 167 ? -6.834 -7.805 -26.816 1.00 36.81 167 ALA A N 1
ATOM 1237 C CA . ALA A 1 167 ? -7.085 -6.989 -28.001 1.00 36.81 167 ALA A CA 1
ATOM 1238 C C . ALA A 1 167 ? -7.818 -7.802 -29.074 1.00 36.81 167 ALA A C 1
ATOM 1240 O O . ALA A 1 167 ? -7.593 -9.035 -29.116 1.00 36.81 167 ALA A O 1
#

InterPro domains:
  IPR019410 Lysine methyltransferase [PF10294] (1-113)
  IPR019410 Lysine methyltransferase [PTHR14614] (1-129)
  IPR029063 S-adenosyl-L-methionine-dependent methyltransferase superfamily [G3DSA:3.40.50.150] (1-142)
  IPR029063 S-adenosyl-L-methionine-dependent methyltransferase superfamily [SSF53335] (1-109)

Secondary structure (DSSP, 8-state):
---HHHHHHHHTS--S-EEEEE-GGGHHHHHHHHHHTT-TTTEEEEE--TTSPPPGGG---SEEEEES-----S-THHHHHHHHHHHHHS-TT---EEEEEE---SHHHHHHIIIIIGGGSEE--------------------------------SEEEEEE-----

Sequence (167 aa):
GLGVVGIAAAVAGRAASVVLTDKEEMQPLLRRNIELNGLAGTCRAETLEWGRPPPAEWGAFGVVLAADVIYPTKDPVCLLALRETLFALCLPGSATVLVLAYHERAAEDRDFLRGELLPHFDLAVEEIGGEEDASDGHTSAVPAAATAFPSMAPCTRCQVYSGHRRA

Radius of gyration: 17.67 Å; chains: 1; bounding box: 41×45×44 Å